Protein AF-A0A3L8C649-F1 (afdb_monomer_lite)

pLDDT: mean 88.65, std 13.28, range [40.22, 98.12]

Foldseek 3Di:
DDPPPPQDQWDQDDPQRDIDGQAQVSVVVCWFVNVFVVCCSVVNDPPVKTFPGFPDWDWDPDDPAFIKIWTATDMPDDDPPDDRTDIDTRRHGD

Sequence (94 aa):
MPNDASRLDWVKGDSFGVEIPAHPDALIDAGPEYLTALFQRAGTLSQDNRIKAITRSTIIRGGSTGSKLLLHVAYESNVTGLEQQLFVKFSRDF

Radius of gyration: 14.35 Å; chains: 1; bounding box: 34×25×46 Å

Structure (mmCIF, N/CA/C/O backbone):
data_AF-A0A3L8C649-F1
#
_entry.id   AF-A0A3L8C649-F1
#
loop_
_atom_site.group_PDB
_atom_site.id
_atom_site.type_symbol
_atom_site.label_atom_id
_atom_site.label_alt_id
_atom_site.label_comp_id
_atom_site.label_asym_id
_atom_site.label_entity_id
_atom_site.label_seq_id
_atom_site.pdbx_PDB_ins_code
_atom_site.Cartn_x
_atom_site.Cartn_y
_atom_site.Cartn_z
_atom_site.occupancy
_atom_site.B_iso_or_equiv
_atom_site.auth_seq_id
_atom_site.auth_comp_id
_atom_site.auth_asym_id
_atom_site.auth_atom_id
_atom_site.pdbx_PDB_model_num
ATOM 1 N N . MET A 1 1 ? 18.950 -4.398 -29.453 1.00 40.22 1 MET A N 1
ATOM 2 C CA . MET A 1 1 ? 18.194 -5.627 -29.135 1.00 40.22 1 MET A CA 1
ATOM 3 C C . MET A 1 1 ? 18.015 -5.651 -27.630 1.00 40.22 1 MET A C 1
ATOM 5 O O . MET A 1 1 ? 19.035 -5.528 -26.958 1.00 40.22 1 MET A O 1
ATOM 9 N N . PRO A 1 2 ? 16.785 -5.634 -27.096 1.00 42.28 2 PRO A N 1
ATOM 10 C CA . PRO A 1 2 ? 16.589 -5.453 -25.666 1.00 42.28 2 PRO A CA 1
ATOM 11 C C . PRO A 1 2 ? 17.040 -6.722 -24.942 1.00 42.28 2 PRO A C 1
ATOM 13 O O . PRO A 1 2 ? 16.661 -7.831 -25.308 1.00 42.28 2 PRO A O 1
ATOM 16 N N . ASN A 1 3 ? 17.911 -6.535 -23.956 1.00 42.06 3 ASN A N 1
ATOM 17 C CA . ASN A 1 3 ? 18.301 -7.566 -23.014 1.00 42.06 3 ASN A CA 1
ATOM 18 C C . ASN A 1 3 ? 17.106 -7.785 -22.080 1.00 42.06 3 ASN A C 1
ATOM 20 O O . ASN A 1 3 ? 16.953 -7.057 -21.102 1.00 42.06 3 ASN A O 1
ATOM 24 N N . ASP A 1 4 ? 16.234 -8.724 -22.442 1.00 50.09 4 ASP A N 1
ATOM 25 C CA . ASP A 1 4 ? 15.143 -9.230 -21.609 1.00 50.09 4 ASP A CA 1
ATOM 26 C C . ASP A 1 4 ? 15.746 -10.083 -20.484 1.00 50.09 4 ASP A C 1
ATOM 28 O O . ASP A 1 4 ? 15.695 -11.312 -20.475 1.00 50.09 4 ASP A O 1
ATOM 32 N N . ALA A 1 5 ? 16.445 -9.416 -19.564 1.00 52.28 5 ALA A N 1
ATOM 33 C CA . ALA A 1 5 ? 16.619 -9.961 -18.235 1.00 52.28 5 ALA A CA 1
ATOM 34 C C . ALA A 1 5 ? 15.218 -9.942 -17.629 1.00 52.28 5 ALA A C 1
ATOM 36 O O . ALA A 1 5 ? 14.729 -8.874 -17.275 1.00 52.28 5 ALA A O 1
ATOM 37 N N . SER A 1 6 ? 14.564 -11.103 -17.622 1.00 59.66 6 SER A N 1
ATOM 38 C CA . SER A 1 6 ? 13.219 -11.324 -17.095 1.00 59.66 6 SER A CA 1
ATOM 39 C C . SER A 1 6 ? 12.991 -10.484 -15.838 1.00 59.66 6 SER A C 1
ATOM 41 O O . SER A 1 6 ? 13.559 -10.801 -14.786 1.00 59.66 6 SER A O 1
ATOM 43 N N . ARG A 1 7 ? 12.211 -9.402 -15.956 1.00 72.38 7 ARG A N 1
ATOM 44 C CA . ARG A 1 7 ? 11.881 -8.550 -14.814 1.00 72.38 7 ARG A CA 1
ATOM 45 C C . ARG A 1 7 ? 11.137 -9.416 -13.813 1.00 72.38 7 ARG A C 1
ATOM 47 O O . ARG A 1 7 ? 10.056 -9.927 -14.096 1.00 72.38 7 ARG A O 1
ATOM 54 N N . LEU A 1 8 ? 11.767 -9.663 -12.677 1.00 85.94 8 LEU A N 1
ATOM 55 C CA . LEU A 1 8 ? 11.168 -10.468 -11.634 1.00 85.94 8 LEU A CA 1
ATOM 56 C C . LEU A 1 8 ? 10.282 -9.542 -10.806 1.00 85.94 8 LEU A C 1
ATOM 58 O O . LEU A 1 8 ? 10.799 -8.681 -10.107 1.00 85.94 8 LEU A O 1
ATOM 62 N N . ASP A 1 9 ? 8.964 -9.701 -10.912 1.00 91.06 9 ASP A N 1
ATOM 63 C CA . ASP A 1 9 ? 8.010 -8.818 -10.229 1.00 91.06 9 ASP A CA 1
ATOM 64 C C . ASP A 1 9 ? 7.847 -9.181 -8.735 1.00 91.06 9 ASP A C 1
ATOM 66 O O . ASP A 1 9 ? 7.549 -8.313 -7.911 1.00 91.06 9 ASP A O 1
ATOM 70 N N . TRP A 1 10 ? 8.082 -10.450 -8.364 1.00 92.81 10 TRP A N 1
ATOM 71 C CA . TRP A 1 10 ? 7.781 -11.007 -7.037 1.00 92.81 10 TRP A CA 1
ATOM 72 C C . TRP A 1 10 ? 8.875 -11.946 -6.522 1.00 92.81 10 TRP A C 1
ATOM 74 O O . TRP A 1 10 ? 9.344 -12.821 -7.249 1.00 92.81 10 TRP A O 1
ATOM 84 N N . VAL A 1 11 ? 9.242 -11.798 -5.246 1.00 91.88 11 VAL A N 1
ATOM 85 C CA . VAL A 1 11 ? 10.098 -12.739 -4.507 1.00 91.88 11 VAL A CA 1
ATOM 86 C C . VAL A 1 11 ? 9.372 -13.285 -3.286 1.00 91.88 11 VAL A C 1
ATOM 88 O O . VAL A 1 11 ? 8.734 -12.537 -2.548 1.00 91.88 11 VAL A O 1
ATOM 91 N N . LYS A 1 12 ? 9.560 -14.567 -2.979 1.00 91.50 12 LYS A N 1
ATOM 92 C CA . LYS A 1 12 ? 9.088 -15.129 -1.715 1.00 91.50 12 LYS A CA 1
ATOM 93 C C . LYS A 1 12 ? 9.925 -14.600 -0.548 1.00 91.50 12 LYS A C 1
ATOM 95 O O . LYS A 1 12 ? 11.137 -14.792 -0.511 1.00 91.50 12 LYS A O 1
ATOM 100 N N . GLY A 1 13 ? 9.279 -13.942 0.410 1.00 89.25 13 GLY A N 1
ATOM 101 C CA . GLY A 1 13 ? 9.902 -13.458 1.638 1.00 89.25 13 GLY A CA 1
ATOM 102 C C . GLY A 1 13 ? 9.973 -14.539 2.716 1.00 89.25 13 GLY A C 1
ATOM 103 O O . GLY A 1 13 ? 8.965 -15.162 3.047 1.00 89.25 13 GLY A O 1
ATOM 104 N N . ASP A 1 14 ? 11.144 -14.712 3.325 1.00 89.25 14 ASP A N 1
ATOM 105 C CA . ASP A 1 14 ? 11.396 -15.810 4.269 1.00 89.25 14 ASP A CA 1
ATOM 106 C C . ASP A 1 14 ? 10.716 -15.624 5.633 1.00 89.25 14 ASP A C 1
ATOM 108 O O . ASP A 1 14 ? 10.209 -16.582 6.210 1.00 89.25 14 ASP A O 1
ATOM 112 N N . SER A 1 15 ? 10.664 -14.393 6.156 1.00 86.12 15 SER A N 1
ATOM 113 C CA . SER A 1 15 ? 10.193 -14.139 7.529 1.00 86.12 15 SER A CA 1
ATOM 114 C C . SER A 1 15 ? 8.694 -14.371 7.715 1.00 86.12 15 SER A C 1
ATOM 116 O O . SER A 1 15 ? 8.270 -14.845 8.765 1.00 86.12 15 SER A O 1
ATOM 118 N N . PHE A 1 16 ? 7.891 -14.039 6.702 1.00 83.56 16 PHE A N 1
ATOM 119 C CA . PHE A 1 16 ? 6.433 -14.178 6.755 1.00 83.56 16 PHE A CA 1
ATOM 120 C C . PHE A 1 16 ? 5.890 -15.181 5.734 1.00 83.56 16 PHE A C 1
ATOM 122 O O . PHE A 1 16 ? 4.691 -15.467 5.756 1.00 83.56 16 PHE A O 1
ATOM 129 N N . GLY A 1 17 ? 6.733 -15.730 4.853 1.00 87.06 17 GLY A N 1
ATOM 130 C CA . GLY A 1 17 ? 6.325 -16.667 3.805 1.00 87.06 17 GLY A CA 1
ATOM 131 C C . GLY A 1 17 ? 5.371 -16.063 2.772 1.00 87.06 17 GLY A C 1
ATOM 132 O O . GLY A 1 17 ? 4.561 -16.798 2.215 1.00 87.06 17 GLY A O 1
ATOM 133 N N . VAL A 1 18 ? 5.413 -14.742 2.574 1.00 89.31 18 VAL A N 1
ATOM 134 C CA . VAL A 1 18 ? 4.559 -14.011 1.623 1.00 89.31 18 VAL A CA 1
ATOM 135 C C . VAL A 1 18 ? 5.349 -13.617 0.387 1.00 89.31 18 VAL A C 1
ATOM 137 O O . VAL A 1 18 ? 6.550 -13.377 0.478 1.00 89.31 18 VAL A O 1
ATOM 140 N N . GLU A 1 19 ? 4.671 -13.496 -0.747 1.00 93.38 19 GLU A N 1
ATOM 141 C CA . GLU A 1 19 ? 5.255 -12.875 -1.934 1.00 93.38 19 GLU A CA 1
ATOM 142 C C . GLU A 1 19 ? 5.454 -11.372 -1.685 1.00 93.38 19 GLU A C 1
ATOM 144 O O . GLU A 1 19 ? 4.570 -10.691 -1.159 1.00 93.38 19 GLU A O 1
ATOM 149 N N . ILE A 1 20 ? 6.632 -10.864 -2.031 1.00 92.12 20 ILE A N 1
ATOM 150 C CA . ILE A 1 20 ? 7.074 -9.482 -1.849 1.00 92.12 20 ILE A CA 1
ATOM 151 C C . ILE A 1 20 ? 7.340 -8.877 -3.233 1.00 92.12 20 ILE A C 1
ATOM 153 O O . ILE A 1 20 ? 8.143 -9.435 -3.984 1.00 92.12 20 ILE A O 1
ATOM 157 N N . PRO A 1 21 ? 6.725 -7.731 -3.570 1.00 93.94 21 PRO A N 1
ATOM 158 C CA . PRO A 1 21 ? 7.020 -7.000 -4.790 1.00 93.94 21 PRO A CA 1
ATOM 159 C C . PRO A 1 21 ? 8.491 -6.607 -4.868 1.00 93.94 21 PRO A C 1
ATOM 161 O O . PRO A 1 21 ? 9.043 -6.011 -3.940 1.00 93.94 21 PRO A O 1
ATOM 164 N N . ALA A 1 22 ? 9.121 -6.911 -5.993 1.00 92.19 22 ALA A N 1
ATOM 165 C CA . ALA A 1 22 ? 10.537 -6.651 -6.208 1.00 92.19 22 ALA A CA 1
ATOM 166 C C . ALA A 1 22 ? 10.825 -5.200 -6.630 1.00 92.19 22 ALA A C 1
ATOM 168 O O . ALA A 1 22 ? 11.948 -4.724 -6.469 1.00 92.19 22 ALA A O 1
ATOM 169 N N . HIS A 1 23 ? 9.818 -4.482 -7.136 1.00 91.81 23 HIS A N 1
ATOM 170 C CA . HIS A 1 23 ? 9.939 -3.098 -7.596 1.00 91.81 23 HIS A CA 1
ATOM 171 C C . HIS A 1 23 ? 8.638 -2.298 -7.360 1.00 91.81 23 HIS A C 1
ATOM 173 O O . HIS A 1 23 ? 7.585 -2.884 -7.084 1.00 91.81 23 HIS A O 1
ATOM 179 N N . PRO A 1 24 ? 8.676 -0.952 -7.483 1.00 93.38 24 PRO A N 1
ATOM 180 C CA . PRO A 1 24 ? 7.531 -0.095 -7.176 1.00 93.38 24 PRO A CA 1
ATOM 181 C C . PRO A 1 24 ? 6.260 -0.422 -7.960 1.00 93.38 24 PRO A C 1
ATOM 183 O O . PRO A 1 24 ? 5.194 -0.466 -7.356 1.00 93.38 24 PRO A O 1
ATOM 186 N N . ASP A 1 25 ? 6.367 -0.674 -9.270 1.00 93.06 25 ASP A N 1
ATOM 187 C CA . ASP A 1 25 ? 5.181 -0.935 -10.100 1.00 93.06 25 ASP A CA 1
ATOM 188 C C . ASP A 1 25 ? 4.414 -2.179 -9.625 1.00 93.06 25 ASP A C 1
ATOM 190 O O . ASP A 1 25 ? 3.206 -2.108 -9.454 1.00 93.06 25 ASP A O 1
ATOM 194 N N . ALA A 1 26 ? 5.108 -3.272 -9.277 1.00 94.50 26 ALA A N 1
ATOM 195 C CA . ALA A 1 26 ? 4.468 -4.492 -8.785 1.00 94.50 26 ALA A CA 1
ATOM 196 C C . ALA A 1 26 ? 3.744 -4.245 -7.459 1.00 94.50 26 ALA A C 1
ATOM 198 O O . ALA A 1 26 ? 2.671 -4.792 -7.237 1.00 94.50 26 ALA A O 1
ATOM 199 N N . LEU A 1 27 ? 4.292 -3.390 -6.587 1.00 95.62 27 LEU A N 1
ATOM 200 C CA . LEU A 1 27 ? 3.633 -3.027 -5.333 1.00 95.62 27 LEU A CA 1
ATOM 201 C C . LEU A 1 27 ? 2.382 -2.168 -5.561 1.00 95.62 27 LEU A C 1
ATOM 203 O O . LEU A 1 27 ? 1.410 -2.303 -4.822 1.00 95.62 27 LEU A O 1
ATOM 207 N N . ILE A 1 28 ? 2.407 -1.280 -6.558 1.00 95.69 28 ILE A N 1
ATOM 208 C CA . ILE A 1 28 ? 1.250 -0.456 -6.930 1.00 95.69 28 ILE A CA 1
ATOM 209 C C . ILE A 1 28 ? 0.162 -1.339 -7.553 1.00 95.69 28 ILE A C 1
ATOM 211 O O . ILE A 1 28 ? -0.991 -1.253 -7.134 1.00 95.69 28 ILE A O 1
ATOM 215 N N . ASP A 1 29 ? 0.540 -2.218 -8.482 1.00 96.31 29 ASP A N 1
ATOM 216 C CA . ASP A 1 29 ? -0.365 -3.134 -9.183 1.00 96.31 29 ASP A CA 1
ATOM 217 C C . ASP A 1 29 ? -0.986 -4.175 -8.239 1.00 96.31 29 ASP A C 1
ATOM 219 O O . ASP A 1 29 ? -2.139 -4.565 -8.415 1.00 96.31 29 ASP A O 1
ATOM 223 N N . ALA A 1 30 ? -0.257 -4.586 -7.195 1.00 96.38 30 ALA A N 1
ATOM 224 C CA . ALA A 1 30 ? -0.761 -5.471 -6.145 1.00 96.38 30 ALA A CA 1
ATOM 225 C C . ALA A 1 30 ? -1.948 -4.883 -5.366 1.00 96.38 30 ALA A C 1
ATOM 227 O O . ALA A 1 30 ? -2.783 -5.623 -4.842 1.00 96.38 30 ALA A O 1
ATOM 228 N N . GLY A 1 31 ? -2.012 -3.553 -5.276 1.00 97.25 31 GLY A N 1
ATOM 229 C CA . GLY A 1 31 ? -3.161 -2.839 -4.747 1.00 97.25 31 GLY A CA 1
ATOM 230 C C . GLY A 1 31 ? -3.343 -2.883 -3.219 1.00 97.25 31 GLY A C 1
ATOM 231 O O . GLY A 1 31 ? -2.522 -3.414 -2.460 1.00 97.25 31 GLY A O 1
ATOM 232 N N . PRO A 1 32 ? -4.430 -2.256 -2.734 1.00 97.81 32 PRO A N 1
ATOM 233 C CA . PRO A 1 32 ? -4.710 -2.106 -1.308 1.00 97.81 32 PRO A CA 1
ATOM 234 C C . PRO A 1 32 ? -5.053 -3.428 -0.601 1.00 97.81 32 PRO A C 1
ATOM 236 O O . PRO A 1 32 ? -4.782 -3.565 0.596 1.00 97.81 32 PRO A O 1
ATOM 239 N N . GLU A 1 33 ? -5.602 -4.417 -1.306 1.00 97.62 33 GLU A N 1
ATOM 240 C CA . GLU A 1 33 ? -5.904 -5.744 -0.760 1.00 97.62 33 GLU A CA 1
ATOM 241 C C . GLU A 1 33 ? -4.622 -6.489 -0.373 1.00 97.62 33 GLU A C 1
ATOM 243 O O . GLU A 1 33 ? -4.539 -7.056 0.720 1.00 97.62 33 GLU A O 1
ATOM 248 N N . TYR A 1 34 ? -3.594 -6.427 -1.226 1.00 97.00 34 TYR A N 1
ATOM 249 C CA . TYR A 1 34 ? -2.283 -6.996 -0.921 1.00 97.00 34 TYR A CA 1
ATOM 250 C C . TYR A 1 34 ? -1.658 -6.327 0.308 1.00 97.00 34 TYR A C 1
ATOM 252 O O . TYR A 1 34 ? -1.239 -7.013 1.242 1.00 97.00 34 TYR A O 1
ATOM 260 N N . LEU A 1 35 ? -1.640 -4.988 0.344 1.00 97.06 35 LEU A N 1
ATOM 261 C CA . LEU A 1 35 ? -1.097 -4.243 1.485 1.00 97.06 35 LEU A CA 1
ATOM 262 C C . LEU A 1 35 ? -1.848 -4.563 2.784 1.00 97.06 35 LEU A C 1
ATOM 264 O O . LEU A 1 35 ? -1.224 -4.696 3.836 1.00 97.06 35 LEU A O 1
ATOM 268 N N . THR A 1 36 ? -3.171 -4.732 2.708 1.00 97.69 36 THR A N 1
ATOM 269 C CA . THR A 1 36 ? -4.003 -5.152 3.843 1.00 97.69 36 THR A CA 1
ATOM 270 C C . THR A 1 36 ? -3.539 -6.499 4.385 1.00 97.69 36 THR A C 1
ATOM 272 O O . THR A 1 36 ? -3.209 -6.597 5.566 1.00 97.69 36 THR A O 1
ATOM 275 N N . ALA A 1 37 ? -3.446 -7.515 3.523 1.00 96.50 37 ALA A N 1
ATOM 276 C CA . ALA A 1 37 ? -3.031 -8.855 3.927 1.00 96.50 37 ALA A CA 1
ATOM 277 C C . ALA A 1 37 ? -1.603 -8.868 4.497 1.00 96.50 37 ALA A C 1
ATOM 279 O O . ALA A 1 37 ? -1.341 -9.518 5.513 1.00 96.50 37 ALA A O 1
ATOM 280 N N . LEU A 1 38 ? -0.686 -8.117 3.878 1.00 95.50 38 LEU A N 1
ATOM 281 C CA . LEU A 1 38 ? 0.694 -7.986 4.338 1.00 95.50 38 LEU A CA 1
ATOM 282 C C . LEU A 1 38 ? 0.764 -7.368 5.740 1.00 95.50 38 LEU A C 1
ATOM 284 O O . LEU A 1 38 ? 1.420 -7.924 6.620 1.00 95.50 38 LEU A O 1
ATOM 288 N N . PHE A 1 39 ? 0.082 -6.244 5.970 1.00 95.12 39 PHE A N 1
ATOM 289 C CA . PHE A 1 39 ? 0.118 -5.532 7.251 1.00 95.12 39 PHE A CA 1
ATOM 290 C C . PHE A 1 39 ? -0.595 -6.294 8.366 1.00 95.12 39 PHE A C 1
ATOM 292 O O . PHE A 1 39 ? -0.104 -6.343 9.493 1.00 95.12 39 PHE A O 1
ATOM 299 N N . GLN A 1 40 ? -1.701 -6.966 8.052 1.00 95.56 40 GLN A N 1
ATOM 300 C CA . GLN A 1 40 ? -2.374 -7.854 8.997 1.00 95.56 40 GLN A CA 1
ATOM 301 C C . GLN A 1 40 ? -1.490 -9.037 9.397 1.00 95.56 40 GLN A C 1
ATOM 303 O O . GLN A 1 40 ? -1.397 -9.374 10.577 1.00 95.56 40 GLN A O 1
ATOM 308 N N . ARG A 1 41 ? -0.783 -9.644 8.437 1.00 94.75 41 ARG A N 1
ATOM 309 C CA . ARG A 1 41 ? 0.141 -10.752 8.712 1.00 94.75 41 ARG A CA 1
ATOM 310 C C . ARG A 1 41 ? 1.392 -10.309 9.469 1.00 94.75 41 ARG A C 1
ATOM 312 O O . ARG A 1 41 ? 1.896 -11.069 10.288 1.00 94.75 41 ARG A O 1
ATOM 319 N N . ALA A 1 42 ? 1.864 -9.089 9.223 1.00 92.69 42 ALA A N 1
ATOM 320 C CA . ALA A 1 42 ? 2.957 -8.473 9.971 1.00 92.69 42 ALA A CA 1
ATOM 321 C C . ALA A 1 42 ? 2.533 -7.965 11.366 1.00 92.69 42 ALA A C 1
ATOM 323 O O . ALA A 1 42 ? 3.392 -7.587 12.159 1.00 92.69 42 ALA A O 1
ATOM 324 N N . GLY A 1 43 ? 1.229 -7.938 11.670 1.00 93.25 43 GLY A N 1
ATOM 325 C CA . GLY A 1 43 ? 0.683 -7.434 12.933 1.00 93.25 43 GLY A CA 1
ATOM 326 C C . GLY A 1 43 ? 0.638 -5.905 13.047 1.00 93.25 43 GLY A C 1
ATOM 327 O O . GLY A 1 43 ? 0.395 -5.388 14.134 1.00 93.25 43 GLY A O 1
ATOM 328 N N . THR A 1 44 ? 0.865 -5.170 11.954 1.00 93.69 44 THR A N 1
ATOM 329 C CA . THR A 1 44 ? 0.815 -3.697 11.925 1.00 93.69 44 THR A CA 1
ATOM 330 C C . THR A 1 44 ? -0.597 -3.152 11.706 1.00 93.69 44 THR A C 1
ATOM 332 O O . THR A 1 44 ? -0.860 -1.990 12.013 1.00 93.69 44 THR A O 1
ATOM 335 N N . LEU A 1 45 ? -1.519 -3.980 11.204 1.00 95.75 45 LEU A N 1
ATOM 336 C CA . LEU A 1 45 ? -2.928 -3.647 11.004 1.00 95.75 45 LEU A CA 1
ATOM 337 C C . LEU A 1 45 ? -3.819 -4.704 11.671 1.00 95.75 45 LEU A C 1
ATOM 339 O O . LEU A 1 45 ? -3.569 -5.899 11.545 1.00 95.75 45 LEU A O 1
ATOM 343 N N . SER A 1 46 ? -4.866 -4.269 12.380 1.00 95.75 46 SER A N 1
ATOM 344 C CA . SER A 1 46 ? -5.858 -5.185 12.966 1.00 95.75 46 SER A CA 1
ATOM 345 C C . SER A 1 46 ? -6.593 -5.985 11.882 1.00 95.75 46 SER A C 1
ATOM 347 O O . SER A 1 46 ? -6.816 -5.478 10.783 1.00 95.75 46 SER A O 1
ATOM 349 N N . GLN A 1 47 ? -7.038 -7.200 12.215 1.00 96.50 47 GLN A N 1
ATOM 350 C CA . GLN A 1 47 ? -7.867 -8.038 11.336 1.00 96.50 47 GLN A CA 1
ATOM 351 C C . GLN A 1 47 ? -9.219 -7.386 10.999 1.00 96.50 47 GLN A C 1
ATOM 353 O O . GLN A 1 47 ? -9.762 -7.616 9.923 1.00 96.50 47 GLN A O 1
ATOM 358 N N . ASP A 1 48 ? -9.718 -6.509 11.875 1.00 96.06 48 ASP A N 1
ATOM 359 C CA . ASP A 1 48 ? -10.984 -5.787 11.684 1.00 96.06 48 ASP A CA 1
ATOM 360 C C . ASP A 1 48 ? -10.827 -4.479 10.884 1.00 96.06 48 ASP A C 1
ATOM 362 O O . ASP A 1 48 ? -11.779 -3.712 10.737 1.00 96.06 48 ASP A O 1
ATOM 366 N N . ASN A 1 49 ? -9.623 -4.176 10.388 1.00 97.25 49 ASN A N 1
ATOM 367 C CA . ASN A 1 49 ? -9.347 -2.984 9.589 1.00 97.25 49 ASN A CA 1
ATOM 368 C C . ASN A 1 49 ? -8.647 -3.360 8.278 1.00 97.25 49 ASN A C 1
ATOM 370 O O . ASN A 1 49 ? -8.037 -4.419 8.156 1.00 97.25 49 ASN A O 1
ATOM 374 N N . ARG A 1 50 ? -8.721 -2.474 7.286 1.00 98.00 50 ARG A N 1
ATOM 375 C CA . ARG A 1 50 ? -8.112 -2.669 5.968 1.00 98.00 50 ARG A CA 1
ATOM 376 C C . ARG A 1 50 ? -7.649 -1.355 5.366 1.00 98.00 50 ARG A C 1
ATOM 378 O O . ARG A 1 50 ? -8.123 -0.286 5.751 1.00 98.00 50 ARG A O 1
ATOM 385 N N . ILE A 1 51 ? -6.775 -1.439 4.375 1.00 98.12 51 ILE A N 1
ATOM 386 C CA . ILE A 1 51 ? -6.509 -0.329 3.466 1.00 98.12 51 ILE A CA 1
ATOM 387 C C . ILE A 1 51 ? -7.614 -0.340 2.404 1.00 98.12 51 ILE A C 1
ATOM 389 O O . ILE A 1 51 ? -7.815 -1.340 1.724 1.00 98.12 51 ILE A O 1
ATOM 393 N N . LYS A 1 52 ? -8.358 0.762 2.273 1.00 97.62 52 LYS A N 1
ATOM 394 C CA . LYS A 1 52 ? -9.410 0.932 1.257 1.00 97.62 52 LYS A CA 1
ATOM 395 C C . LYS A 1 52 ? -8.854 1.321 -0.101 1.00 97.62 52 LYS A C 1
ATOM 397 O O . LYS A 1 52 ? -9.431 0.960 -1.118 1.00 97.62 52 LYS A O 1
ATOM 402 N N . ALA A 1 53 ? -7.806 2.139 -0.111 1.00 97.75 53 ALA A N 1
ATOM 403 C CA . ALA A 1 53 ? -7.247 2.685 -1.338 1.00 97.75 53 ALA A CA 1
ATOM 404 C C . ALA A 1 53 ? -5.803 3.142 -1.140 1.00 97.75 53 ALA A C 1
ATOM 406 O O . ALA A 1 53 ? -5.443 3.663 -0.082 1.00 97.75 53 ALA A O 1
ATOM 407 N N . ILE A 1 54 ? -5.014 3.025 -2.206 1.00 97.75 54 ILE A N 1
ATOM 408 C CA . ILE A 1 54 ? -3.779 3.787 -2.385 1.00 97.75 54 ILE A CA 1
ATOM 409 C C . ILE A 1 54 ? -4.186 5.107 -3.047 1.00 97.75 54 ILE A C 1
ATOM 411 O O . ILE A 1 54 ? -4.606 5.129 -4.199 1.00 97.75 54 ILE A O 1
ATOM 415 N N . THR A 1 55 ? -4.128 6.210 -2.306 1.00 97.81 55 THR A N 1
ATOM 416 C CA . THR A 1 55 ? -4.601 7.525 -2.770 1.00 97.81 55 THR A CA 1
ATOM 417 C C . THR A 1 55 ? -3.542 8.289 -3.554 1.00 97.81 55 THR A C 1
ATOM 419 O O . THR A 1 55 ? -3.872 9.187 -4.328 1.00 97.81 55 THR A O 1
ATOM 422 N N . ARG A 1 56 ? -2.262 7.944 -3.371 1.00 97.69 56 ARG A N 1
ATOM 423 C CA . ARG A 1 56 ? -1.144 8.503 -4.134 1.00 97.69 56 ARG A CA 1
ATOM 424 C C . ARG A 1 56 ? 0.052 7.561 -4.098 1.00 97.69 56 ARG A C 1
ATOM 426 O O . ARG A 1 56 ? 0.365 6.992 -3.057 1.00 97.69 56 ARG A O 1
ATOM 433 N N . SER A 1 57 ? 0.777 7.486 -5.205 1.00 96.94 57 SER A N 1
ATOM 434 C CA . SER A 1 57 ? 2.043 6.764 -5.322 1.00 96.94 57 SER A CA 1
ATOM 435 C C . SER A 1 57 ? 3.065 7.646 -6.032 1.00 96.94 57 SER A C 1
ATOM 437 O O . SER A 1 57 ? 2.791 8.176 -7.106 1.00 96.94 57 SER A O 1
ATOM 439 N N . THR A 1 58 ? 4.240 7.839 -5.436 1.00 96.06 58 THR A N 1
ATOM 440 C CA . THR A 1 58 ? 5.328 8.625 -6.037 1.00 96.06 58 THR A CA 1
ATOM 441 C C . THR A 1 58 ? 6.611 7.809 -6.028 1.00 96.06 58 THR A C 1
ATOM 443 O O . THR A 1 58 ? 7.197 7.579 -4.970 1.00 96.06 58 THR A O 1
ATOM 446 N N . ILE A 1 59 ? 7.044 7.372 -7.212 1.00 93.31 59 ILE A N 1
ATOM 447 C CA . ILE A 1 59 ? 8.320 6.676 -7.385 1.00 93.31 59 ILE A CA 1
ATOM 448 C C . ILE A 1 59 ? 9.441 7.708 -7.310 1.00 93.31 59 ILE A C 1
ATOM 450 O O . ILE A 1 59 ? 9.489 8.656 -8.094 1.00 93.31 59 ILE A O 1
ATOM 454 N N . ILE A 1 60 ? 10.362 7.501 -6.380 1.00 90.31 60 ILE A N 1
ATOM 455 C CA . ILE A 1 60 ? 11.555 8.321 -6.216 1.00 90.31 60 ILE A CA 1
ATOM 456 C C . ILE A 1 60 ? 12.722 7.547 -6.825 1.00 90.31 60 ILE A C 1
ATOM 458 O O . ILE A 1 60 ? 13.149 6.514 -6.300 1.00 90.31 60 ILE A O 1
ATOM 462 N N . ARG A 1 61 ? 13.224 8.059 -7.952 1.00 82.00 61 ARG A N 1
ATOM 463 C CA . ARG A 1 61 ? 14.402 7.528 -8.646 1.00 82.00 61 ARG A CA 1
ATOM 464 C C . ARG A 1 61 ? 15.660 8.230 -8.124 1.00 82.00 61 ARG A C 1
ATOM 466 O O . ARG A 1 61 ? 15.675 9.452 -8.003 1.00 82.00 61 ARG A O 1
ATOM 473 N N . GLY A 1 62 ? 16.709 7.461 -7.832 1.00 70.44 62 GLY A N 1
ATOM 474 C CA . GLY A 1 62 ? 17.986 7.971 -7.317 1.00 70.44 62 GLY A CA 1
ATOM 475 C C . GLY A 1 62 ? 18.170 7.861 -5.792 1.00 70.44 62 GLY A C 1
ATOM 476 O O . GLY A 1 62 ? 17.268 7.485 -5.038 1.00 70.44 62 GLY A O 1
ATOM 477 N N . GLY A 1 63 ? 19.393 8.161 -5.338 1.00 60.50 63 GLY A N 1
ATOM 478 C CA . GLY A 1 63 ? 19.842 8.014 -3.947 1.00 60.50 63 GLY A CA 1
ATOM 479 C C . GLY A 1 63 ? 20.337 6.599 -3.617 1.00 60.50 63 GLY A C 1
ATOM 480 O O . GLY A 1 63 ? 19.573 5.796 -3.090 1.00 60.50 63 GLY A O 1
ATOM 481 N N . SER A 1 64 ? 21.620 6.310 -3.879 1.00 69.62 64 SER A N 1
ATOM 482 C CA . SER A 1 64 ? 22.251 4.988 -3.660 1.00 69.62 64 SER A CA 1
ATOM 483 C C . SER A 1 64 ? 21.456 3.815 -4.285 1.00 69.62 64 SER A C 1
ATOM 485 O O . SER A 1 64 ? 20.720 4.027 -5.246 1.00 69.62 64 SER A O 1
ATOM 487 N N . THR A 1 65 ? 21.640 2.582 -3.802 1.00 69.25 65 THR A N 1
ATOM 488 C CA . THR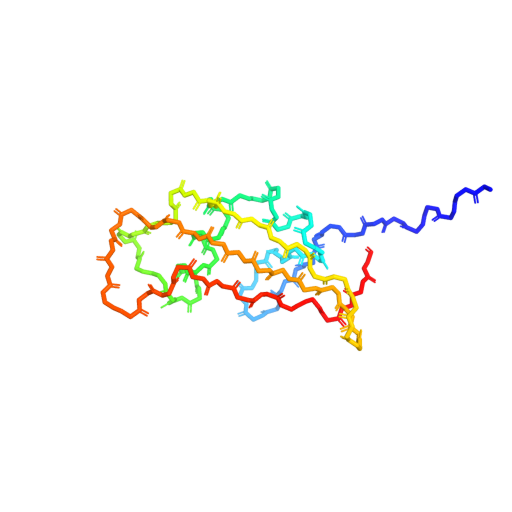 A 1 65 ? 21.051 1.355 -4.367 1.00 69.25 65 THR A CA 1
ATOM 489 C C . THR A 1 65 ? 19.533 1.283 -4.146 1.00 69.25 65 THR A C 1
ATOM 491 O O . THR A 1 65 ? 19.071 1.413 -3.007 1.00 69.25 65 THR A O 1
ATOM 494 N N . GLY A 1 66 ? 18.790 1.026 -5.230 1.00 76.62 66 GLY A N 1
ATOM 495 C CA . GLY A 1 66 ? 17.368 0.684 -5.240 1.00 76.62 66 GLY A CA 1
ATOM 496 C C . GLY A 1 66 ? 16.386 1.863 -5.274 1.00 76.62 66 GLY A C 1
ATOM 497 O O . GLY A 1 66 ? 16.543 2.891 -4.593 1.00 76.62 66 GLY A O 1
ATOM 498 N N . SER A 1 67 ? 15.329 1.684 -6.066 1.00 88.50 67 SER A N 1
ATOM 499 C CA . SER A 1 67 ? 14.178 2.580 -6.164 1.00 88.50 67 SER A CA 1
ATOM 500 C C . SER A 1 67 ? 13.455 2.731 -4.820 1.00 88.50 67 SER A C 1
ATOM 502 O O . SER A 1 67 ? 13.523 1.872 -3.938 1.00 88.50 67 SER A O 1
ATOM 504 N N . LYS A 1 68 ? 12.759 3.854 -4.633 1.00 92.25 68 LYS A N 1
ATOM 505 C CA . LYS A 1 68 ? 11.937 4.117 -3.441 1.00 92.25 68 LYS A CA 1
ATOM 506 C C . LYS A 1 68 ? 10.537 4.511 -3.870 1.00 92.25 68 LYS A C 1
ATOM 508 O O . LYS A 1 68 ? 10.347 5.060 -4.955 1.00 92.25 68 LYS A O 1
ATOM 513 N N . LEU A 1 69 ? 9.569 4.270 -3.002 1.00 94.88 69 LEU A N 1
ATOM 514 C CA . LEU A 1 69 ? 8.178 4.606 -3.245 1.00 94.88 69 LEU A CA 1
ATOM 515 C C . LEU A 1 69 ? 7.600 5.307 -2.020 1.00 94.88 69 LEU A C 1
ATOM 517 O O . LEU A 1 69 ? 7.648 4.776 -0.914 1.00 94.88 69 LEU A O 1
ATOM 521 N N . LEU A 1 70 ? 7.049 6.498 -2.235 1.00 96.75 70 LEU A N 1
ATOM 522 C CA . LEU A 1 70 ? 6.183 7.153 -1.263 1.00 96.75 70 LEU A CA 1
ATOM 523 C C . LEU A 1 70 ? 4.733 6.783 -1.593 1.00 96.75 70 LEU A C 1
ATOM 525 O O . LEU A 1 70 ? 4.261 7.075 -2.696 1.00 96.75 70 LEU A O 1
ATOM 529 N N . LEU A 1 71 ? 4.043 6.146 -0.652 1.00 97.38 71 LEU A N 1
ATOM 530 C CA . LEU A 1 71 ? 2.637 5.769 -0.763 1.00 97.38 71 LEU A CA 1
ATOM 531 C C . LEU A 1 71 ? 1.795 6.595 0.199 1.00 97.38 71 LEU A C 1
ATOM 533 O O . 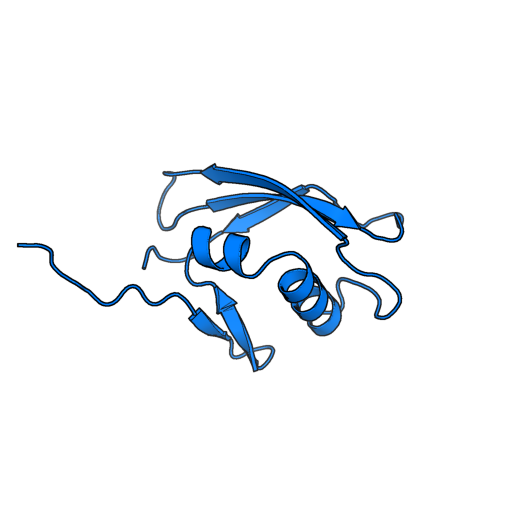LEU A 1 71 ? 2.166 6.785 1.352 1.00 97.38 71 LEU A O 1
ATOM 537 N N . HIS A 1 72 ? 0.632 7.029 -0.268 1.00 97.88 72 HIS A N 1
ATOM 538 C CA . HIS A 1 72 ? -0.443 7.491 0.592 1.00 97.88 72 HIS A CA 1
ATOM 539 C C . HIS A 1 72 ? -1.558 6.455 0.552 1.00 97.88 72 HIS A C 1
ATOM 541 O O . HIS A 1 72 ? -1.973 6.033 -0.530 1.00 97.88 72 HIS A O 1
ATOM 547 N N . VAL A 1 73 ? -2.040 6.055 1.721 1.00 97.69 73 VAL A N 1
ATOM 548 C CA . VAL A 1 73 ? -3.104 5.064 1.874 1.00 97.69 73 VAL A CA 1
ATOM 549 C C . VAL A 1 73 ? -4.257 5.634 2.686 1.00 97.69 73 VAL A C 1
ATOM 551 O O . VAL A 1 73 ? -4.067 6.457 3.579 1.00 97.69 73 VAL A O 1
ATOM 554 N N . ALA A 1 74 ? -5.466 5.185 2.375 1.00 97.38 74 ALA A N 1
ATOM 555 C CA . ALA A 1 74 ? -6.649 5.431 3.185 1.00 97.38 74 ALA A CA 1
ATOM 556 C C . ALA A 1 74 ? -7.070 4.121 3.852 1.00 97.38 74 ALA A C 1
ATOM 558 O O . ALA A 1 74 ? -7.288 3.126 3.161 1.00 97.38 74 ALA A O 1
ATOM 559 N N . TYR A 1 75 ? -7.196 4.121 5.177 1.00 97.50 75 TYR A N 1
ATOM 560 C CA . TYR A 1 75 ? -7.723 2.984 5.934 1.00 97.50 75 TYR A CA 1
ATOM 561 C C . TYR A 1 75 ? -9.252 3.028 6.003 1.00 97.50 75 TYR A C 1
ATOM 563 O O . TYR A 1 75 ? -9.858 4.081 5.800 1.00 97.50 75 TYR A O 1
ATOM 571 N N . GLU A 1 76 ? -9.881 1.888 6.292 1.00 97.06 76 GLU A N 1
ATOM 572 C CA . GLU A 1 76 ? -11.328 1.830 6.522 1.00 97.06 76 GLU A CA 1
ATOM 573 C C . GLU A 1 76 ? -11.719 2.552 7.801 1.00 97.06 76 GLU A C 1
ATOM 575 O O . GLU A 1 76 ? -12.610 3.400 7.786 1.00 97.06 76 GLU A O 1
ATOM 580 N N . SER A 1 77 ? -10.973 2.290 8.866 1.00 94.75 77 SER A N 1
ATOM 581 C CA . SER A 1 77 ? -11.092 2.998 10.131 1.00 94.75 77 SER A CA 1
ATOM 582 C C . SER A 1 77 ? -9.796 3.745 10.411 1.00 94.75 77 SER A C 1
ATOM 584 O O . SER A 1 77 ? -8.720 3.142 10.452 1.00 94.75 77 SER A O 1
ATOM 586 N N . ASN A 1 78 ? -9.891 5.058 10.626 1.00 86.25 78 ASN A N 1
ATOM 587 C CA . ASN A 1 78 ? -8.765 5.841 11.126 1.00 86.25 78 ASN A CA 1
ATOM 588 C C . ASN A 1 78 ? -8.545 5.490 12.599 1.00 86.25 78 ASN A C 1
ATOM 590 O O . ASN A 1 78 ? -9.443 5.657 13.423 1.00 86.25 78 ASN A O 1
ATOM 594 N N . VAL A 1 79 ? -7.350 5.007 12.923 1.00 88.38 79 VAL A N 1
ATOM 595 C CA . VAL A 1 79 ? -6.954 4.639 14.285 1.00 88.38 79 VAL A CA 1
ATOM 596 C C . VAL A 1 79 ? -5.724 5.454 14.654 1.00 88.38 79 VAL A C 1
ATOM 598 O O . VAL A 1 79 ? -4.821 5.634 13.837 1.00 88.38 79 VAL A O 1
ATOM 601 N N . THR A 1 80 ? -5.681 5.954 15.886 1.00 88.81 80 THR A N 1
ATOM 602 C CA . THR A 1 80 ? -4.517 6.673 16.411 1.00 88.81 80 THR A CA 1
ATOM 603 C C . THR A 1 80 ? -3.256 5.819 16.272 1.00 88.81 80 THR A C 1
ATOM 605 O O . THR A 1 80 ? -3.232 4.674 16.714 1.00 88.81 80 THR A O 1
ATOM 608 N N . GLY A 1 81 ? -2.208 6.385 15.672 1.00 87.00 81 GLY A N 1
AT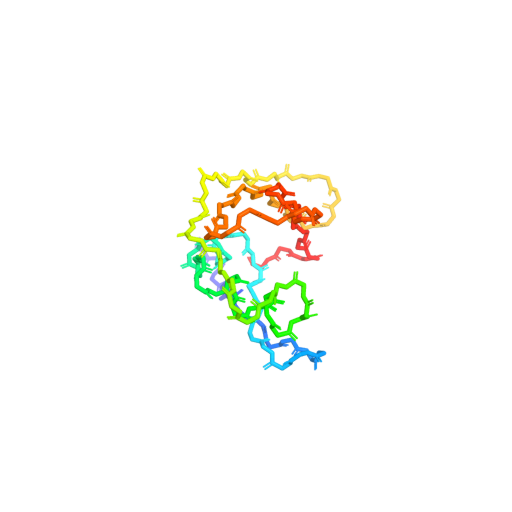OM 609 C CA . GLY A 1 81 ? -0.918 5.714 15.474 1.00 87.00 81 GLY A CA 1
ATOM 610 C C . GLY A 1 81 ? -0.762 4.960 14.148 1.00 87.00 81 GLY A C 1
ATOM 611 O O . GLY A 1 81 ? 0.321 4.438 13.896 1.00 8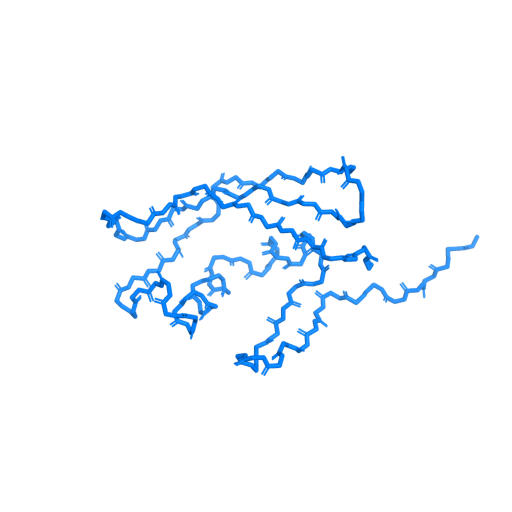7.00 81 GLY A O 1
ATOM 612 N N . LEU A 1 82 ? -1.788 4.912 13.287 1.00 93.19 82 LEU A N 1
ATOM 613 C CA . LEU A 1 82 ? -1.664 4.373 11.928 1.00 93.19 82 LEU A CA 1
ATOM 614 C C . LEU A 1 82 ? -1.320 5.482 10.928 1.00 93.19 82 LEU A C 1
ATOM 616 O O . LEU A 1 82 ? -2.163 6.303 10.568 1.00 93.19 82 LEU A O 1
ATOM 620 N N . GLU A 1 83 ? -0.075 5.474 10.455 1.00 94.81 83 GLU A N 1
ATOM 621 C CA . GLU A 1 83 ? 0.397 6.427 9.453 1.00 94.81 83 GLU A CA 1
ATOM 622 C C . GLU A 1 83 ? -0.214 6.146 8.076 1.00 94.81 83 GLU A C 1
ATOM 624 O O . GLU A 1 83 ? -0.243 5.011 7.589 1.00 94.81 83 GLU A O 1
ATOM 629 N N . GLN A 1 84 ? -0.694 7.208 7.430 1.00 96.06 84 GLN A N 1
ATOM 630 C CA . GLN A 1 84 ? -1.242 7.158 6.071 1.00 96.06 8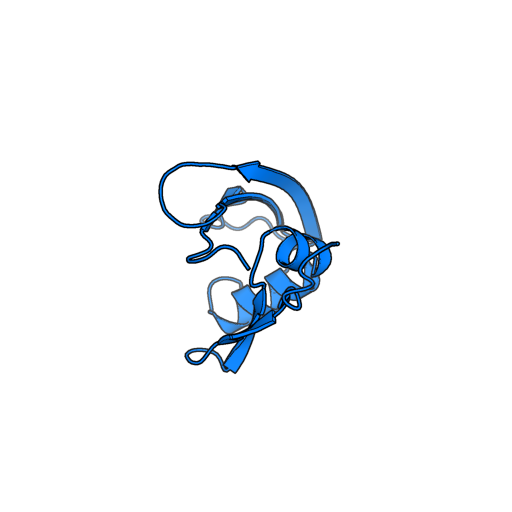4 GLN A CA 1
ATOM 631 C C . GLN A 1 84 ? -0.171 7.374 5.001 1.00 96.06 84 GLN A C 1
ATOM 633 O O . GLN A 1 84 ? -0.416 7.099 3.831 1.00 96.06 84 GLN A O 1
ATOM 638 N N . GLN A 1 85 ? 1.000 7.883 5.386 1.00 97.12 85 GLN A N 1
ATOM 639 C CA . GLN A 1 85 ? 2.131 8.119 4.495 1.00 97.12 85 GLN A CA 1
ATOM 640 C C . GLN A 1 85 ? 3.201 7.073 4.769 1.00 97.12 85 GLN A C 1
ATOM 642 O O . GLN A 1 85 ? 3.775 7.023 5.853 1.00 97.12 85 GLN A O 1
ATOM 647 N N . LEU A 1 86 ? 3.461 6.229 3.779 1.00 96.44 86 LEU A N 1
ATOM 648 C CA . LEU A 1 86 ? 4.379 5.109 3.886 1.00 96.44 86 LEU A CA 1
ATOM 649 C C . LEU A 1 86 ? 5.567 5.345 2.961 1.00 96.44 86 LEU A C 1
ATOM 651 O O . LEU A 1 86 ? 5.412 5.767 1.814 1.00 96.44 86 LEU A O 1
ATOM 655 N N . PHE A 1 87 ? 6.756 5.026 3.454 1.00 95.06 87 PHE A N 1
ATOM 656 C CA . PHE A 1 87 ? 7.975 5.036 2.665 1.00 95.06 87 PHE A CA 1
ATOM 657 C C . PHE A 1 87 ? 8.471 3.605 2.487 1.00 95.06 87 PHE A C 1
ATOM 659 O O . PHE A 1 87 ? 8.776 2.917 3.460 1.00 95.06 87 PHE A O 1
ATOM 666 N N . VAL A 1 88 ? 8.564 3.167 1.236 1.00 94.06 88 VAL A N 1
ATOM 667 C CA . VAL A 1 88 ? 9.023 1.829 0.869 1.00 94.06 88 VAL A CA 1
ATOM 668 C C . VAL A 1 88 ? 10.361 1.944 0.159 1.00 94.06 88 VAL A C 1
ATOM 670 O O . VAL A 1 88 ? 10.522 2.723 -0.784 1.00 94.06 88 VAL A O 1
ATOM 673 N N . LYS A 1 89 ? 11.332 1.153 0.612 1.00 91.94 89 LYS A N 1
ATOM 674 C CA . LYS A 1 89 ? 12.660 1.065 0.013 1.00 91.94 89 LYS A CA 1
ATOM 675 C C . LYS A 1 89 ? 12.848 -0.313 -0.601 1.00 91.94 89 LYS A C 1
ATOM 677 O O . LYS A 1 89 ? 12.750 -1.315 0.100 1.00 91.94 89 LYS A O 1
ATOM 682 N N . PHE A 1 90 ? 13.201 -0.336 -1.878 1.00 88.69 90 PHE A N 1
ATOM 683 C CA . PHE A 1 90 ? 13.618 -1.548 -2.564 1.00 88.69 90 PHE A CA 1
ATOM 684 C C . PHE A 1 90 ? 15.137 -1.674 -2.438 1.00 88.69 90 PHE A C 1
ATOM 686 O O . PHE A 1 90 ? 15.866 -0.692 -2.566 1.00 88.69 90 PHE A O 1
ATOM 693 N N . SER A 1 91 ? 15.628 -2.868 -2.108 1.00 83.12 91 SER A N 1
ATOM 694 C CA . SER A 1 91 ? 17.065 -3.089 -1.872 1.00 83.12 91 SER A CA 1
ATOM 695 C C . SER A 1 91 ? 17.879 -3.153 -3.164 1.00 83.12 91 SER A C 1
ATOM 697 O O . SER A 1 91 ? 19.082 -2.889 -3.154 1.00 83.12 91 SER A O 1
ATOM 699 N N . ARG A 1 92 ? 17.238 -3.552 -4.264 1.00 80.75 92 ARG A N 1
ATOM 700 C CA . ARG A 1 92 ? 17.824 -3.734 -5.593 1.00 80.75 92 ARG A CA 1
ATOM 701 C C . ARG A 1 92 ? 16.803 -3.276 -6.626 1.00 80.75 92 ARG A C 1
ATOM 703 O O . ARG A 1 92 ? 15.608 -3.301 -6.344 1.00 80.75 92 ARG A O 1
ATOM 710 N N . ASP A 1 93 ? 17.293 -2.874 -7.787 1.00 73.38 93 ASP A N 1
ATOM 711 C CA . ASP A 1 93 ? 16.454 -2.684 -8.964 1.00 73.38 93 ASP A CA 1
ATOM 712 C C . ASP A 1 93 ? 16.477 -4.000 -9.760 1.00 73.38 93 ASP A C 1
ATOM 714 O O . ASP A 1 93 ? 17.557 -4.557 -9.984 1.00 73.38 93 ASP A O 1
ATOM 718 N N . PHE A 1 94 ? 15.292 -4.510 -10.098 1.00 68.31 94 PHE A N 1
ATOM 719 C CA . PHE A 1 94 ? 15.060 -5.738 -10.864 1.00 68.31 94 PHE A CA 1
ATOM 720 C C . PHE A 1 94 ? 14.354 -5.416 -12.180 1.00 68.31 94 PHE A C 1
ATOM 722 O O . PHE A 1 94 ? 13.595 -4.415 -12.213 1.00 68.31 94 PHE A O 1
#

Secondary structure (DSSP, 8-state):
---------EEE-TTT--EEESSHHHHHHHHHHHHHHHHHHHTSS-TT--EEEEEEEEEE--SSSS-EEEEEEEESS--TT--SEEEEE-SS--

=== Feature glossary ===
Reading guide. The protein is described through the following features:

Foldseek 3Di. A 3Di character summarizes, for each residue, the relative orientation of the Cα frame of its nearest spatial neighbor. Because it encodes fold topology rather than chemistry, 3Di alignments detect remote structural similarity that sequence alignment misses.

Contact-map, Ramachandran, and PAE plots. Plot images: a contact map (which residues are close in 3D, as an N×N binary image), a Ramachandran scatter (backbone torsion angles, revealing secondary-structure composition at a glance), and — for AlphaFold structures — a PAE heatmap (pairwise prediction confidence).

Radius of gyration, Cα contacts, bounding box. Radius of gyration (Rg) is the root-mean-square distance of Cα atoms from their centroid — a single number for overall size and compactness. A globular domain of N residues has Rg ≈ 2.2·N^0.38 Å; an extended or disordered chain has a much larger Rg. The Cα contact count is the number of residue pairs whose Cα atoms are within 8 Å and are more than four positions apart in sequence — a standard proxy for tertiary packing density. The bounding box is the smallest axis-aligned box enclosing all Cα atoms.

Secondary structure (8-state, DSSP). Eight-state secondary structure (DSSP): H is the canonical α-helix, G the tighter 3₁₀-helix, I the wider π-helix; E/B are β-structure, T and S are turns and bends, and '-' is everything else. DSSP derives these from the pattern of main-chain N–H···O=C hydrogen bonds, not from the sequence.

B-factor. B-factor (Debye–Waller factor) reflects atomic displacement in the crystal lattice. It is an experimental observable (units Å²), not a prediction; low values mean the atom is pinned down, high values mean it moves or is heterogeneous across the crystal.

pLDDT. pLDDT is the predicted lDDT-Cα score: AlphaFold's confidence that the local environment of each residue (all inter-atomic distances within 15 Å) is correctly placed. It is a per-residue number between 0 and 100, 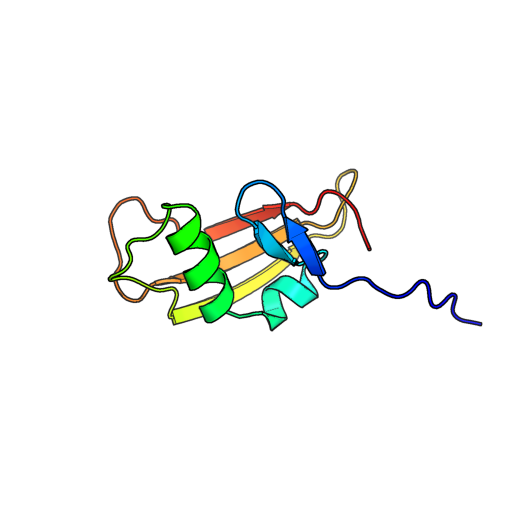with higher meaning more reliable.

Nearest PDB structures. Nearest PDB neighbors are the top structural matches found by Foldseek when searching this structure against the entire Protein Data Bank. Each hit reports a TM-score (0 to 1; >0.5 almost always implies the same fold) and an E-value. These are *structural* homologs — they may share no detectable sequence similarity.

Solvent-accessible surface area. Accessible surface area quantifies burial. A residue with SASA near zero is packed into the hydrophobic core; one with SASA >100 Å² sits on the surface. Computed here via the Shrake–Rupley numerical algorithm with a 1.4 Å probe.

Rendered structure images. Structure images are PyMOL renders from six orthogonal camera directions. Cartoon representation draws helices as coils and strands as arrows; sticks shows the backbone as bonds; surface shows the solvent-excluded envelope. Rainbow coloring maps sequence position to hue (blue→red, N→C); chain coloring assigns a distinct color per polypeptide.

Backbone torsions (φ/ψ). φ (phi) and ψ (psi) are the two rotatable backbone dihedrals per residue: φ is the C(i-1)–N–Cα–C torsion, ψ is the N–Cα–C–N(i+1) torsion, both in degrees on (−180°, 180°]. α-helical residues cluster near (−60°, −45°); β-strand residues near (−120°, +130°). A Ramachandran plot is simply a scatter of (φ, ψ) for every residue.

Predicted aligned error. Predicted Aligned Error (PAE) is an AlphaFold confidence matrix: entry (i, j) is the expected error in the position of residue j, in ångströms, when the prediction is superimposed on the true structure at residue i. Low PAE within a block of residues means that block is internally rigid and well-predicted; high PAE between two blocks means their relative placement is uncertain even if each block individually is confident.

mmCIF coordinates. Structure coordinates are given as an mmCIF _atom_site loop: one row per atom with element, residue name, chain id, sequence number, and x/y/z position in Å. Only the four main-chain atoms per residue are included here; side chains are omitted to keep the record compact.

InterPro / GO / CATH / organism. Database cross-references. InterPro integrates a dozen domain/family signature databases into unified entries with residue-range hits. GO terms attach function/process/location labels with evidence codes. CATH codes position the fold in a four-level structural taxonomy. Organism is the NCBI-taxonomy species name.

Secondary structure (3-state, P-SEA). SS3 is a coarse helix/strand/coil call (letters a/b/c) made by the P-SEA algorithm from inter-Cα distances and dihedrals. It is less detailed than DSSP but needs only Cα positions.

Sequence. Sequence gives the chain of amino acids in standard one-letter code (A=alanine, C=cysteine, …, Y=tyrosine), read N→C. It is the only feature that is directly encoded by the gene; all structural features are derived from the folded form of this sequence.